Protein AF-A0A533SJE4-F1 (afdb_monomer_lite)

Foldseek 3Di:
DVVVVVVVVVVVVVVVVVVVVVVVVVVVVVPVDAFKKKKKADDPPDIAIAIFRQWDFDDVVVGDIDGDDDPPDPRNVRCVRRVDIDMGTDDPVCVVVNCVRNVNDD

Structure (mmCIF, N/CA/C/O backbone):
data_AF-A0A533SJE4-F1
#
_entry.id   AF-A0A533SJE4-F1
#
loop_
_atom_site.group_PDB
_atom_site.id
_atom_site.type_symbol
_atom_site.label_atom_id
_atom_site.label_alt_id
_atom_site.label_comp_id
_atom_site.label_asym_id
_atom_site.label_entity_id
_atom_site.label_seq_id
_atom_site.pdbx_PDB_ins_code
_atom_site.Cartn_x
_atom_site.Cartn_y
_atom_site.Cartn_z
_atom_site.occupancy
_atom_site.B_iso_or_equiv
_atom_site.auth_seq_id
_atom_site.auth_comp_id
_atom_site.auth_asym_id
_atom_site.auth_atom_id
_atom_site.pdbx_PDB_model_num
ATOM 1 N N . MET A 1 1 ? 21.648 34.337 -21.724 1.00 61.62 1 MET A N 1
ATOM 2 C CA . MET A 1 1 ? 20.866 33.529 -22.685 1.00 61.62 1 MET A CA 1
ATOM 3 C C . MET A 1 1 ? 21.513 32.183 -23.017 1.00 61.62 1 MET A C 1
ATOM 5 O O . MET A 1 1 ? 20.850 31.179 -22.816 1.00 61.62 1 MET A O 1
ATOM 9 N N . GLU A 1 2 ? 22.771 32.091 -23.475 1.00 62.44 2 GLU A N 1
ATOM 10 C CA . GLU A 1 2 ? 23.373 30.779 -23.827 1.00 62.44 2 GLU A CA 1
ATOM 11 C C . GLU A 1 2 ? 23.601 29.828 -22.638 1.00 62.44 2 GLU A C 1
ATOM 13 O O . GLU A 1 2 ? 23.295 28.644 -22.752 1.00 62.44 2 GLU A O 1
ATOM 18 N N . ARG A 1 3 ? 24.060 30.332 -21.481 1.00 62.56 3 ARG A N 1
ATOM 19 C CA . ARG A 1 3 ? 24.241 29.511 -20.263 1.00 62.56 3 ARG A CA 1
ATOM 20 C C . ARG A 1 3 ? 22.935 28.890 -19.757 1.00 62.56 3 ARG A C 1
ATOM 22 O O . ARG A 1 3 ? 22.913 27.731 -19.377 1.00 62.56 3 ARG A O 1
ATOM 29 N N . GLU A 1 4 ? 21.845 29.642 -19.825 1.00 63.75 4 GLU A N 1
ATOM 30 C CA . GLU A 1 4 ? 20.507 29.209 -19.399 1.00 63.75 4 GLU A CA 1
ATOM 31 C C . GLU A 1 4 ? 19.920 28.153 -20.355 1.00 63.75 4 GLU A C 1
ATOM 33 O O . GLU A 1 4 ? 19.308 27.176 -19.936 1.00 63.75 4 GLU A O 1
ATOM 38 N N . ARG A 1 5 ? 20.202 28.280 -21.662 1.00 64.88 5 ARG A N 1
ATOM 39 C CA . ARG A 1 5 ? 19.853 27.272 -22.678 1.00 64.88 5 ARG A CA 1
ATOM 40 C C . ARG A 1 5 ? 20.645 25.972 -22.531 1.00 64.88 5 ARG A C 1
ATOM 42 O O . ARG A 1 5 ? 20.133 24.916 -22.895 1.00 64.88 5 ARG A O 1
ATOM 49 N N . PHE A 1 6 ? 21.891 26.052 -22.066 1.00 67.62 6 PHE A N 1
ATOM 50 C CA . PHE A 1 6 ? 22.728 24.887 -21.782 1.00 67.62 6 PHE A CA 1
ATOM 51 C C . PHE A 1 6 ? 22.215 24.130 -20.551 1.00 67.62 6 PHE A C 1
ATOM 53 O O . PHE A 1 6 ? 22.036 22.918 -20.621 1.00 67.62 6 PHE A O 1
ATOM 60 N N . ASP A 1 7 ? 21.871 24.847 -19.481 1.00 77.94 7 ASP A N 1
ATOM 61 C CA . ASP A 1 7 ? 21.356 24.259 -18.239 1.00 77.94 7 ASP A CA 1
ATOM 62 C C . ASP A 1 7 ? 20.016 23.527 -18.455 1.00 77.94 7 ASP A C 1
ATOM 64 O O . ASP A 1 7 ? 19.851 22.375 -18.058 1.00 77.94 7 ASP A O 1
ATOM 68 N N . LEU A 1 8 ? 19.102 24.123 -19.233 1.00 75.00 8 LEU A N 1
ATOM 69 C CA . LEU A 1 8 ? 17.843 23.477 -19.634 1.00 75.00 8 LEU A CA 1
ATOM 70 C C . LEU A 1 8 ? 18.052 22.209 -20.482 1.00 75.00 8 LEU A C 1
ATOM 72 O O . LEU A 1 8 ? 17.287 21.252 -20.359 1.00 75.00 8 LEU A O 1
ATOM 76 N N . LYS A 1 9 ? 19.075 22.174 -21.349 1.00 77.75 9 LYS A N 1
ATOM 77 C CA . LYS A 1 9 ? 19.406 20.969 -22.132 1.00 77.75 9 LYS A CA 1
ATOM 78 C C . LYS A 1 9 ? 19.945 19.851 -21.243 1.00 77.75 9 LYS A C 1
ATOM 80 O O . LYS A 1 9 ? 19.566 18.702 -21.445 1.00 77.75 9 LYS A O 1
ATOM 85 N N . VAL A 1 10 ? 20.790 20.186 -20.269 1.00 84.56 10 VAL A N 1
ATOM 86 C CA . VAL A 1 10 ? 21.334 19.226 -19.297 1.00 84.56 10 VAL A CA 1
ATOM 87 C C . VAL A 1 10 ? 20.210 18.655 -18.434 1.00 84.56 10 VAL A C 1
ATOM 89 O O . VAL A 1 10 ? 20.072 17.439 -18.345 1.00 84.56 10 VAL A O 1
ATOM 92 N N . GLN A 1 11 ? 19.347 19.513 -17.880 1.00 84.56 11 GLN A N 1
ATOM 93 C CA . GLN A 1 11 ? 18.177 19.081 -17.110 1.00 84.56 11 GLN A CA 1
ATOM 94 C C . GLN A 1 11 ? 17.270 18.156 -17.921 1.00 84.56 11 GLN A C 1
ATOM 96 O O . GLN A 1 11 ? 16.845 17.118 -17.420 1.00 84.56 11 GLN A O 1
ATOM 101 N N . ARG A 1 12 ? 17.013 18.495 -19.190 1.00 85.94 12 ARG A N 1
ATOM 102 C CA . ARG A 1 12 ? 16.222 17.650 -20.086 1.00 85.94 12 ARG A CA 1
ATOM 103 C C . ARG A 1 12 ? 16.880 16.286 -20.328 1.00 85.94 12 ARG A C 1
ATOM 105 O O . ARG A 1 12 ? 16.182 15.284 -20.229 1.00 85.94 12 ARG A O 1
ATOM 112 N N . SER A 1 13 ? 18.188 16.247 -20.593 1.00 89.00 13 SER A N 1
ATOM 113 C CA . SER A 1 13 ? 18.942 14.997 -20.797 1.00 89.00 13 SER A CA 1
ATOM 114 C C . SER A 1 13 ? 18.866 14.089 -19.570 1.00 89.00 13 SER A C 1
ATOM 116 O O . SER A 1 13 ? 18.545 12.912 -19.692 1.00 89.00 13 SER A O 1
ATOM 118 N N . ILE A 1 14 ? 19.066 14.651 -18.372 1.00 90.44 14 ILE A N 1
ATOM 119 C CA . ILE A 1 14 ? 18.954 13.911 -17.105 1.00 90.44 14 ILE A CA 1
ATOM 120 C C . ILE A 1 14 ? 17.539 13.352 -16.929 1.00 90.44 14 ILE A C 1
ATOM 122 O O . ILE A 1 14 ? 17.366 12.219 -16.485 1.00 90.44 14 ILE A O 1
ATOM 126 N N . MET A 1 15 ? 16.512 14.129 -17.277 1.00 88.00 15 MET A N 1
ATOM 127 C CA . MET A 1 15 ? 15.119 13.697 -17.160 1.00 88.00 15 MET A CA 1
ATOM 128 C C . MET A 1 15 ? 14.787 12.558 -18.132 1.00 88.00 15 MET A C 1
ATOM 130 O O . MET A 1 15 ? 14.091 11.620 -17.747 1.00 88.00 15 MET A O 1
ATOM 134 N N . GLU A 1 16 ? 15.311 12.613 -19.359 1.00 90.56 16 GLU A N 1
ATOM 135 C CA . GLU A 1 16 ? 15.177 11.548 -20.361 1.00 90.56 16 GLU A CA 1
ATOM 136 C C . GLU A 1 16 ? 15.890 10.261 -19.899 1.00 90.56 16 GLU A C 1
ATOM 138 O O . GLU A 1 16 ? 15.288 9.186 -19.912 1.00 90.56 16 GLU A O 1
ATOM 143 N N . GLU A 1 17 ? 17.119 10.355 -19.382 1.00 91.38 17 GLU A N 1
ATOM 144 C CA . GLU A 1 17 ? 17.843 9.211 -18.804 1.00 91.38 17 GLU A CA 1
ATOM 145 C C . GLU A 1 17 ? 17.113 8.608 -17.591 1.00 91.38 17 GLU A C 1
ATOM 147 O O . GLU A 1 17 ? 16.975 7.386 -17.481 1.00 91.38 17 GLU A O 1
ATOM 152 N N . MET A 1 18 ? 16.571 9.451 -16.705 1.00 91.75 18 MET A N 1
ATOM 153 C CA . MET A 1 18 ? 15.791 9.022 -15.539 1.00 91.75 18 MET A CA 1
ATOM 154 C C . MET A 1 18 ? 14.512 8.280 -15.946 1.00 91.75 18 MET A C 1
ATOM 156 O O . MET A 1 18 ? 14.120 7.306 -15.295 1.00 91.75 18 MET A O 1
ATOM 160 N N . GLN A 1 19 ? 13.854 8.719 -17.023 1.00 92.56 19 GLN A N 1
ATOM 161 C CA . GLN A 1 19 ? 12.683 8.039 -17.580 1.00 92.56 19 GLN A CA 1
ATOM 162 C C . GLN A 1 19 ? 13.047 6.658 -18.128 1.00 92.56 19 GLN A C 1
ATOM 164 O O . GLN A 1 19 ? 12.358 5.685 -17.813 1.00 92.56 19 GLN A O 1
ATOM 169 N N . VAL A 1 20 ? 14.147 6.555 -18.881 1.00 93.94 20 VAL A N 1
ATOM 170 C CA . VAL A 1 20 ? 14.651 5.271 -19.394 1.00 93.94 20 VAL A CA 1
ATOM 171 C C . VAL A 1 20 ? 14.964 4.314 -18.242 1.00 93.94 20 VAL A C 1
ATOM 173 O O . VAL A 1 20 ? 14.516 3.166 -18.256 1.00 93.94 20 VAL A O 1
ATOM 176 N N . LEU A 1 21 ? 15.658 4.788 -17.203 1.00 96.00 21 LEU A N 1
ATOM 177 C CA . LEU A 1 21 ? 15.978 3.978 -16.028 1.00 96.00 21 LEU A CA 1
ATOM 178 C C . LEU A 1 21 ? 14.721 3.536 -15.262 1.00 96.00 21 LEU A C 1
ATOM 180 O O . LEU A 1 21 ? 14.638 2.390 -14.822 1.00 96.00 21 LEU A O 1
ATOM 184 N N . SER A 1 22 ? 13.728 4.418 -15.124 1.00 95.12 22 SER A N 1
ATOM 185 C CA . SER A 1 22 ? 12.465 4.111 -14.440 1.00 95.12 22 SER A CA 1
ATOM 186 C C . SER A 1 22 ? 11.692 2.992 -15.138 1.00 95.12 22 SER A C 1
ATOM 188 O O . SER A 1 22 ? 11.149 2.105 -14.475 1.00 95.12 22 SER A O 1
ATOM 190 N N . GLU A 1 23 ? 11.650 3.009 -16.472 1.00 95.88 23 GLU A N 1
ATOM 191 C CA . GLU A 1 23 ? 11.003 1.947 -17.244 1.00 95.88 23 GLU A CA 1
ATOM 192 C C . GLU A 1 23 ? 11.800 0.639 -17.173 1.00 95.88 23 GLU A C 1
ATOM 194 O O . GLU A 1 23 ? 11.211 -0.416 -16.942 1.00 95.88 23 GLU A O 1
ATOM 199 N N . ALA A 1 24 ? 13.133 0.697 -17.266 1.00 96.88 24 ALA A N 1
ATOM 200 C CA . ALA A 1 24 ? 13.986 -0.480 -17.104 1.00 96.88 24 ALA A CA 1
ATOM 201 C C . ALA A 1 24 ? 13.799 -1.140 -15.725 1.00 96.88 24 ALA A C 1
ATOM 203 O O . ALA A 1 24 ? 13.627 -2.357 -15.635 1.00 96.88 24 ALA A O 1
ATOM 204 N N . LEU A 1 25 ? 13.742 -0.343 -14.651 1.00 95.94 25 LEU A N 1
ATOM 205 C CA . LEU A 1 25 ? 13.452 -0.844 -13.308 1.00 95.94 25 LEU A CA 1
ATOM 206 C C . LEU A 1 25 ? 12.050 -1.456 -13.234 1.00 95.94 25 LEU A C 1
ATOM 208 O O . LEU A 1 25 ? 11.884 -2.545 -12.689 1.00 95.94 25 LEU A O 1
ATOM 212 N N . ARG A 1 26 ? 11.034 -0.798 -13.807 1.00 94.38 26 ARG A N 1
ATOM 213 C CA . ARG A 1 26 ? 9.669 -1.342 -13.854 1.00 94.38 26 ARG A CA 1
ATOM 214 C C . ARG A 1 26 ? 9.641 -2.699 -14.555 1.00 94.38 26 ARG A C 1
ATOM 216 O O . ARG A 1 26 ? 8.960 -3.598 -14.069 1.00 94.38 26 ARG A O 1
ATOM 223 N N . GLN A 1 27 ? 10.356 -2.857 -15.665 1.00 95.81 27 GLN A N 1
ATOM 224 C CA . GLN A 1 27 ? 10.454 -4.129 -16.381 1.00 95.81 27 GLN A CA 1
ATOM 225 C C . GLN A 1 27 ? 11.154 -5.197 -15.543 1.00 95.81 27 GLN A C 1
ATOM 227 O O . GLN A 1 27 ? 10.603 -6.283 -15.383 1.00 95.81 27 GLN A O 1
ATOM 232 N N . ALA A 1 28 ? 12.294 -4.874 -14.930 1.00 96.50 28 ALA A N 1
ATOM 233 C CA . ALA A 1 28 ? 12.988 -5.791 -14.029 1.00 96.50 28 ALA A CA 1
ATOM 234 C C . ALA A 1 28 ? 12.069 -6.267 -12.887 1.00 96.50 28 ALA A C 1
ATOM 236 O O . ALA A 1 28 ? 11.962 -7.465 -12.629 1.00 96.50 28 ALA A O 1
ATOM 237 N N . MET A 1 29 ? 11.318 -5.351 -12.266 1.00 95.19 29 MET A N 1
ATOM 238 C CA . MET A 1 29 ? 10.398 -5.682 -11.175 1.00 95.19 29 MET A CA 1
ATOM 239 C C . MET A 1 29 ? 9.188 -6.520 -11.611 1.00 95.19 29 MET A C 1
AT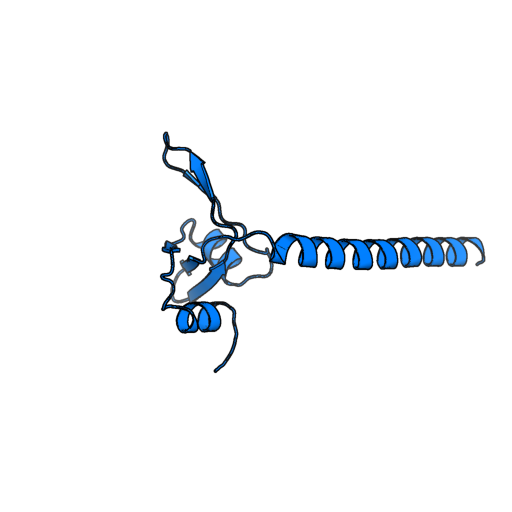OM 241 O O . MET A 1 29 ? 8.641 -7.236 -10.779 1.00 95.19 29 MET A O 1
ATOM 245 N N . ARG A 1 30 ? 8.779 -6.508 -12.890 1.00 93.19 30 ARG A N 1
ATOM 246 C CA . ARG A 1 30 ? 7.728 -7.421 -13.394 1.00 93.19 30 ARG A CA 1
ATOM 247 C C . ARG A 1 30 ? 8.152 -8.890 -13.351 1.00 93.19 30 ARG A C 1
ATOM 249 O O . ARG A 1 30 ? 7.285 -9.756 -13.321 1.00 93.19 30 ARG A O 1
ATOM 256 N N . HIS A 1 31 ? 9.455 -9.169 -13.352 1.00 94.62 31 HIS A N 1
ATOM 257 C CA . HIS A 1 31 ? 9.986 -10.526 -13.218 1.00 94.62 31 HIS A CA 1
ATOM 258 C C . HIS A 1 31 ? 10.111 -10.979 -11.756 1.00 94.62 31 HIS A C 1
ATOM 260 O O . HIS A 1 31 ? 10.253 -12.173 -11.494 1.00 94.62 31 HIS A O 1
ATOM 266 N N . TRP A 1 32 ? 10.036 -10.054 -10.794 1.00 94.44 32 TRP A N 1
ATOM 267 C CA . TRP A 1 32 ? 10.082 -10.373 -9.372 1.00 94.44 32 TRP A CA 1
ATOM 268 C C . TRP A 1 32 ? 8.698 -10.801 -8.874 1.00 94.44 32 TRP A C 1
ATOM 270 O O . TRP A 1 32 ? 7.793 -9.984 -8.706 1.00 94.44 32 TRP A O 1
ATOM 280 N N . THR A 1 33 ? 8.527 -12.104 -8.654 1.00 93.12 33 THR A N 1
ATOM 281 C CA . THR A 1 33 ? 7.239 -12.667 -8.232 1.00 93.12 33 THR A CA 1
ATOM 282 C C . THR A 1 33 ? 7.007 -12.425 -6.743 1.00 93.12 33 THR A C 1
ATOM 284 O O . THR A 1 33 ? 7.856 -12.751 -5.915 1.00 93.12 33 THR A O 1
ATOM 287 N N . THR A 1 34 ? 5.836 -11.896 -6.393 1.00 95.06 34 THR A N 1
ATOM 288 C CA . THR A 1 34 ? 5.394 -11.715 -5.005 1.00 95.06 34 THR A CA 1
ATOM 289 C C . THR A 1 34 ? 3.963 -12.213 -4.825 1.00 95.06 34 THR A C 1
ATOM 291 O O . THR A 1 34 ? 3.246 -12.465 -5.795 1.00 95.06 34 THR A O 1
ATOM 294 N N . GLY A 1 35 ? 3.539 -12.366 -3.569 1.00 95.56 35 GLY A N 1
ATOM 295 C CA . GLY A 1 35 ? 2.120 -12.503 -3.254 1.00 95.56 35 GLY A CA 1
ATOM 296 C C . GLY A 1 35 ? 1.366 -11.190 -3.485 1.00 95.56 35 GLY A C 1
ATOM 297 O O . GLY A 1 35 ? 1.955 -10.107 -3.509 1.00 95.56 35 GLY A O 1
ATOM 298 N N . VAL A 1 36 ? 0.044 -11.285 -3.606 1.00 97.38 36 VAL A N 1
ATOM 299 C CA . VAL A 1 36 ? -0.848 -10.125 -3.707 1.00 97.38 36 VAL A CA 1
ATOM 300 C C . VAL A 1 36 ? -1.634 -9.991 -2.411 1.00 97.38 36 VAL A C 1
ATOM 302 O O . VAL A 1 36 ? -2.123 -10.977 -1.862 1.00 97.38 36 VAL A O 1
ATOM 305 N N . SER A 1 37 ? -1.768 -8.768 -1.915 1.00 98.44 37 SER A N 1
ATOM 306 C CA . SER A 1 37 ? -2.592 -8.467 -0.752 1.00 98.44 37 SER A CA 1
ATOM 307 C C . SER A 1 37 ? -3.402 -7.191 -0.953 1.00 98.44 37 SER A C 1
ATOM 309 O O . SER A 1 37 ? -3.129 -6.383 -1.838 1.00 98.44 37 SER A O 1
ATOM 311 N N . VAL A 1 38 ? -4.433 -7.011 -0.134 1.00 98.50 38 VAL A N 1
ATOM 312 C CA . VAL A 1 38 ? -5.188 -5.760 -0.035 1.00 98.50 38 VAL A CA 1
ATOM 313 C C . VAL A 1 38 ? -4.893 -5.131 1.316 1.00 98.50 38 VAL A C 1
ATOM 315 O O . VAL A 1 38 ? -5.060 -5.772 2.355 1.00 98.50 38 VAL A O 1
ATOM 318 N N . VAL A 1 39 ? -4.479 -3.865 1.295 1.00 98.56 39 VAL A N 1
ATOM 319 C CA . VAL A 1 39 ? -4.387 -3.022 2.490 1.00 98.56 39 VAL A CA 1
ATOM 320 C C . VAL A 1 39 ? -5.677 -2.232 2.615 1.00 98.56 39 VAL A C 1
ATOM 322 O O . VAL A 1 39 ? -6.075 -1.566 1.662 1.00 98.56 39 VAL A O 1
ATOM 325 N N . THR A 1 40 ? -6.317 -2.274 3.779 1.00 98.56 40 THR A N 1
ATOM 326 C CA . THR A 1 40 ? -7.537 -1.513 4.074 1.0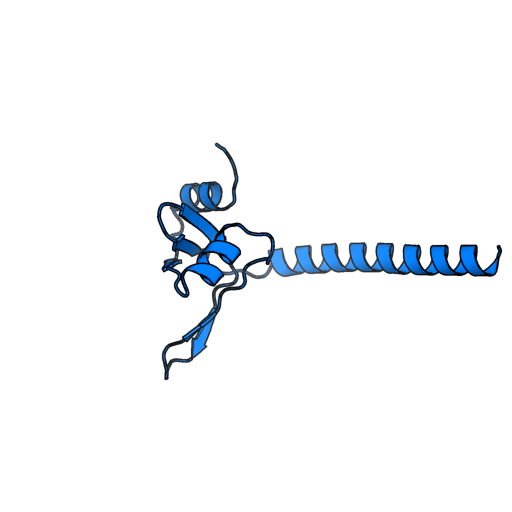0 98.56 40 THR A CA 1
ATOM 327 C C . THR A 1 40 ? -7.339 -0.602 5.274 1.00 98.56 40 THR A C 1
ATOM 329 O O . THR A 1 40 ? -6.546 -0.882 6.172 1.00 98.56 40 THR A O 1
ATOM 332 N N . SER A 1 41 ? -8.066 0.511 5.304 1.00 98.50 41 SER A N 1
ATOM 333 C CA . SER A 1 41 ? -8.130 1.375 6.481 1.00 98.50 41 SER A CA 1
ATOM 334 C C . SER A 1 41 ? -9.443 2.151 6.515 1.00 98.50 41 SER A C 1
ATOM 336 O O . SER A 1 41 ? -10.115 2.326 5.491 1.00 98.50 41 SER A O 1
ATOM 338 N N . ARG A 1 42 ? -9.822 2.600 7.712 1.00 98.31 42 ARG A N 1
ATOM 339 C CA . ARG A 1 42 ? -11.053 3.344 7.979 1.00 98.31 42 ARG A CA 1
ATOM 340 C C . ARG A 1 42 ? -10.796 4.437 9.009 1.00 98.31 42 ARG A C 1
ATOM 342 O O . ARG A 1 42 ? -10.168 4.183 10.032 1.00 98.31 42 ARG A O 1
ATOM 349 N N . TYR A 1 43 ? -11.348 5.619 8.765 1.00 98.31 43 TYR A N 1
ATOM 350 C CA . TYR A 1 43 ? -11.354 6.738 9.701 1.00 98.31 43 TYR A CA 1
ATOM 351 C C . TYR A 1 43 ? -12.700 7.469 9.622 1.00 98.31 43 TYR A C 1
ATOM 353 O O . TYR A 1 43 ? -13.054 8.001 8.568 1.00 98.31 43 TYR A O 1
ATOM 361 N N . GLY A 1 44 ? -13.465 7.468 10.720 1.00 96.94 44 GLY A N 1
ATOM 362 C CA . GLY A 1 44 ? -14.876 7.874 10.699 1.00 96.94 44 GLY A CA 1
ATOM 363 C C . GLY A 1 44 ? -15.682 7.020 9.713 1.00 96.94 44 GLY A C 1
ATOM 364 O O . GLY A 1 44 ? -15.505 5.802 9.658 1.00 96.94 44 GLY A O 1
ATOM 365 N N . ASP A 1 45 ? -16.499 7.671 8.885 1.00 97.50 45 ASP A N 1
ATOM 366 C CA . ASP A 1 45 ? -17.296 7.013 7.836 1.00 97.50 45 ASP A CA 1
ATOM 367 C C . ASP A 1 45 ? -16.503 6.731 6.549 1.00 97.50 45 ASP A C 1
ATOM 369 O O . ASP A 1 45 ? -16.987 6.070 5.627 1.00 97.50 45 ASP A O 1
ATOM 373 N N . ALA A 1 46 ? -15.264 7.224 6.453 1.00 97.88 46 ALA A N 1
ATOM 374 C CA . ALA A 1 46 ? -14.426 7.011 5.286 1.00 97.88 46 ALA A CA 1
ATOM 375 C C . ALA A 1 46 ? -13.667 5.685 5.398 1.00 97.88 46 ALA A C 1
ATOM 377 O O . ALA A 1 46 ? -12.894 5.473 6.329 1.00 97.88 46 ALA A O 1
ATOM 378 N N . GLN A 1 47 ? -13.825 4.826 4.392 1.00 97.56 47 GLN A N 1
ATOM 379 C CA . GLN A 1 47 ? -13.058 3.592 4.234 1.00 97.56 47 GLN A CA 1
ATOM 380 C C . GLN A 1 47 ? -12.519 3.467 2.812 1.00 97.56 47 GLN A C 1
ATOM 382 O O . GLN A 1 47 ? -13.135 3.938 1.850 1.00 97.56 47 GLN A O 1
ATOM 387 N N . HIS A 1 48 ? -11.358 2.838 2.680 1.00 97.81 48 HIS A N 1
ATOM 388 C CA . HIS A 1 48 ? -10.777 2.510 1.389 1.00 97.81 48 HIS A CA 1
ATOM 389 C C . HIS A 1 48 ? -9.840 1.311 1.522 1.00 97.81 48 HIS A C 1
ATOM 391 O O . HIS A 1 48 ? -9.355 1.001 2.613 1.00 97.81 48 HIS A O 1
ATOM 397 N N . GLY A 1 49 ? -9.580 0.656 0.398 1.00 97.38 49 GLY A N 1
ATOM 398 C CA . GLY A 1 49 ? -8.549 -0.357 0.299 1.00 97.38 49 GLY A CA 1
ATOM 399 C C . GLY A 1 49 ? -7.770 -0.200 -0.993 1.00 97.38 49 GLY A C 1
ATOM 400 O O . GLY A 1 49 ? -8.236 0.451 -1.926 1.00 97.38 49 GLY A O 1
ATOM 401 N N . MET A 1 50 ? -6.584 -0.789 -1.030 1.00 97.88 50 MET A N 1
ATOM 402 C CA . MET A 1 50 ? -5.708 -0.774 -2.190 1.00 97.88 50 MET A CA 1
ATOM 403 C C . MET A 1 50 ? -5.006 -2.117 -2.323 1.00 97.88 50 MET A C 1
ATOM 405 O O . MET A 1 50 ? -4.490 -2.651 -1.339 1.00 97.88 50 MET A O 1
ATOM 409 N N . THR A 1 51 ? -4.960 -2.631 -3.546 1.00 98.12 51 THR A N 1
ATOM 410 C CA . THR A 1 51 ? -4.127 -3.783 -3.891 1.00 98.12 51 THR A CA 1
ATOM 411 C C . THR A 1 51 ? -2.657 -3.398 -3.794 1.00 98.12 51 THR A C 1
ATOM 413 O O . THR A 1 51 ? -2.231 -2.397 -4.371 1.00 98.12 51 THR A O 1
ATOM 416 N N . VAL A 1 52 ? -1.872 -4.210 -3.090 1.00 97.56 52 VAL A N 1
ATOM 417 C CA . VAL A 1 52 ? -0.422 -4.070 -2.962 1.00 97.56 52 VAL A CA 1
ATOM 418 C C . VAL A 1 52 ? 0.268 -5.411 -3.185 1.00 97.56 52 VAL A C 1
ATOM 420 O O . VAL A 1 52 ? -0.280 -6.479 -2.921 1.00 97.56 52 VAL A O 1
ATOM 423 N N . ASN A 1 53 ? 1.510 -5.348 -3.643 1.00 96.44 53 ASN A N 1
ATOM 424 C CA . ASN A 1 53 ? 2.393 -6.503 -3.786 1.00 96.44 53 ASN A CA 1
ATOM 425 C C . ASN A 1 53 ? 3.741 -6.285 -3.063 1.00 96.44 53 ASN A C 1
ATOM 427 O O . ASN A 1 53 ? 4.688 -7.036 -3.280 1.00 96.44 53 ASN A O 1
ATOM 431 N N . SER A 1 54 ? 3.812 -5.244 -2.220 1.00 96.56 54 SER A N 1
ATOM 432 C CA . SER A 1 54 ? 4.983 -4.795 -1.450 1.00 96.56 54 SER A CA 1
ATOM 433 C C . SER A 1 54 ? 5.031 -5.348 -0.020 1.00 96.56 54 SER A C 1
ATOM 435 O O . SER A 1 54 ? 5.882 -4.939 0.766 1.00 96.56 54 SER A O 1
ATOM 437 N N . LEU A 1 55 ? 4.103 -6.243 0.337 1.00 97.50 55 LEU A N 1
ATOM 438 C CA . LEU A 1 55 ? 4.042 -6.850 1.663 1.00 97.50 55 LEU A CA 1
ATOM 439 C C . LEU A 1 55 ? 5.283 -7.714 1.917 1.00 97.50 55 LEU A C 1
ATOM 441 O O . LEU A 1 55 ? 5.571 -8.621 1.138 1.00 97.50 55 LEU A O 1
ATOM 445 N N . ALA A 1 56 ? 5.957 -7.485 3.042 1.00 96.56 56 ALA A N 1
ATOM 446 C CA . ALA A 1 56 ? 7.059 -8.325 3.502 1.00 96.56 56 ALA A CA 1
ATOM 447 C C . ALA A 1 56 ? 7.031 -8.511 5.025 1.00 96.56 56 ALA A C 1
ATOM 449 O O . ALA A 1 56 ? 6.640 -7.607 5.766 1.00 96.56 56 ALA A O 1
ATOM 450 N N . SER A 1 57 ? 7.467 -9.685 5.491 1.00 96.88 57 SER A N 1
ATOM 451 C CA . SER A 1 57 ? 7.749 -9.921 6.912 1.00 96.88 57 SER A CA 1
ATOM 452 C C . SER A 1 57 ? 8.989 -9.128 7.327 1.00 96.88 57 SER A C 1
ATOM 454 O O . SER A 1 57 ? 9.960 -9.085 6.572 1.00 96.88 57 SER A O 1
ATOM 456 N N . LEU A 1 58 ? 8.951 -8.495 8.501 1.00 97.56 58 LEU A N 1
ATOM 457 C CA . LEU A 1 58 ? 10.037 -7.651 9.008 1.00 97.56 58 LEU A CA 1
ATOM 458 C C . LEU A 1 58 ? 10.695 -8.237 10.262 1.00 97.56 58 LEU A C 1
ATOM 460 O O . LEU A 1 58 ? 11.917 -8.251 10.355 1.00 97.56 58 LEU A O 1
ATOM 464 N N . SER A 1 59 ? 9.904 -8.712 11.224 1.00 98.12 59 SER A N 1
ATOM 465 C CA . SER A 1 59 ? 10.409 -9.363 12.436 1.00 98.12 59 SER A CA 1
ATOM 466 C C . SER A 1 59 ? 9.401 -10.381 12.957 1.00 98.12 59 SER A C 1
ATOM 468 O O . SER A 1 59 ? 8.199 -10.249 12.730 1.00 98.12 59 SER A O 1
ATOM 470 N N . LEU A 1 60 ? 9.898 -11.397 13.658 1.00 97.75 60 LEU A N 1
ATOM 471 C CA . LEU A 1 60 ? 9.075 -12.356 14.395 1.00 97.75 60 LEU A CA 1
ATOM 472 C C . LEU A 1 60 ? 8.946 -11.984 15.877 1.00 97.75 60 LEU A C 1
ATOM 474 O O . LEU A 1 60 ? 7.945 -12.336 16.494 1.00 97.75 60 LEU A O 1
ATOM 478 N N . ASP A 1 61 ? 9.922 -11.254 16.425 1.00 96.25 61 ASP A N 1
ATOM 479 C 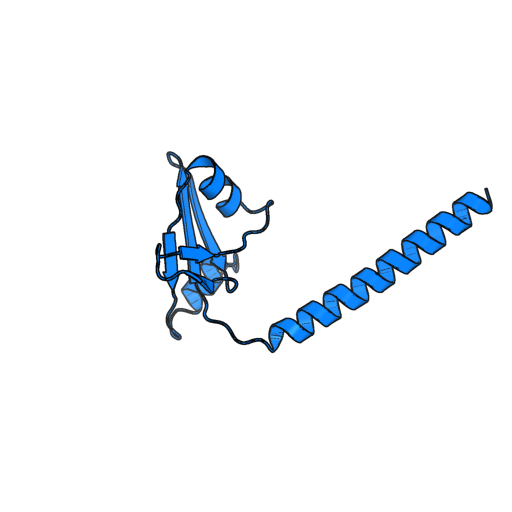CA . ASP A 1 61 ? 9.927 -10.790 17.812 1.00 96.25 61 ASP A CA 1
ATOM 480 C C . ASP A 1 61 ? 10.459 -9.341 17.898 1.00 96.25 61 ASP A C 1
ATOM 482 O O . ASP A 1 61 ? 11.651 -9.107 17.677 1.00 96.25 61 ASP A O 1
ATOM 486 N N . PRO A 1 62 ? 9.589 -8.338 18.125 1.00 95.81 62 PRO A N 1
ATOM 487 C CA . PRO A 1 62 ? 8.129 -8.439 18.086 1.00 95.81 62 PRO A CA 1
ATOM 488 C C . PRO A 1 62 ? 7.626 -8.760 16.662 1.00 95.81 62 PRO A C 1
ATOM 490 O O . PRO A 1 62 ? 8.312 -8.444 15.687 1.00 95.81 62 PRO A O 1
ATOM 493 N N . PRO A 1 63 ? 6.427 -9.349 16.503 1.00 97.12 63 PRO A N 1
ATOM 494 C CA . PRO A 1 63 ? 5.875 -9.665 15.189 1.00 97.12 63 PRO A CA 1
ATOM 495 C C . PRO A 1 63 ? 5.594 -8.384 14.396 1.00 97.12 63 PRO A C 1
ATOM 497 O O . PRO A 1 63 ? 4.756 -7.565 14.778 1.00 97.12 63 PRO A O 1
ATOM 500 N N . MET A 1 64 ? 6.294 -8.211 13.275 1.00 98.06 64 MET A N 1
ATOM 501 C CA . MET A 1 64 ? 6.213 -7.027 12.425 1.00 98.06 64 MET A CA 1
ATOM 502 C C . MET A 1 64 ? 6.201 -7.399 10.944 1.00 98.06 64 MET A C 1
ATOM 504 O O . MET A 1 64 ? 6.900 -8.309 10.497 1.00 98.06 64 MET A O 1
ATOM 508 N N . LEU A 1 65 ? 5.460 -6.616 10.166 1.00 97.62 65 LEU A N 1
ATOM 509 C CA . LEU A 1 65 ? 5.449 -6.639 8.706 1.00 97.62 65 LEU A CA 1
ATOM 510 C C . LEU A 1 65 ? 5.565 -5.215 8.167 1.00 97.62 65 LEU A C 1
ATOM 512 O O . LEU A 1 65 ? 5.342 -4.245 8.893 1.00 97.62 65 LEU A O 1
ATOM 516 N N . THR A 1 66 ? 5.878 -5.093 6.884 1.00 97.69 66 THR A N 1
ATOM 517 C CA . THR A 1 66 ? 5.902 -3.816 6.171 1.00 97.69 66 THR A CA 1
ATOM 518 C C . THR A 1 66 ? 5.037 -3.869 4.920 1.00 97.69 66 THR A C 1
ATOM 520 O O . THR A 1 66 ? 4.920 -4.908 4.271 1.00 97.69 66 THR A O 1
ATOM 523 N N . VAL A 1 67 ? 4.437 -2.728 4.588 1.00 97.62 67 VAL A N 1
ATOM 524 C CA . VAL A 1 67 ? 3.770 -2.450 3.315 1.00 97.62 67 VAL A CA 1
ATOM 525 C C . VAL A 1 67 ? 4.156 -1.042 2.883 1.00 97.62 67 VAL A C 1
ATOM 527 O O . VAL A 1 67 ? 4.250 -0.131 3.705 1.00 97.62 67 VAL A O 1
ATOM 530 N N . THR A 1 68 ? 4.368 -0.839 1.588 1.00 97.00 68 THR A N 1
ATOM 531 C CA . THR A 1 68 ? 4.685 0.487 1.041 1.00 97.00 68 THR A CA 1
ATOM 532 C C . THR A 1 68 ? 3.490 1.030 0.275 1.00 97.00 68 THR A C 1
ATOM 534 O O . THR A 1 68 ? 3.009 0.386 -0.659 1.00 97.00 68 THR A O 1
ATOM 537 N N . LEU A 1 69 ? 3.025 2.221 0.662 1.00 96.69 69 LEU A N 1
ATOM 538 C CA . LEU A 1 69 ? 1.914 2.932 0.030 1.00 96.69 69 LEU A CA 1
ATOM 539 C C . LEU A 1 69 ? 2.439 4.239 -0.568 1.00 96.69 69 LEU A C 1
ATOM 541 O O . LEU A 1 69 ? 3.223 4.940 0.069 1.00 96.69 69 LEU A O 1
ATOM 545 N N . ALA A 1 70 ? 1.993 4.596 -1.771 1.00 94.81 70 ALA A N 1
ATOM 546 C CA . ALA A 1 70 ? 2.325 5.900 -2.331 1.00 94.81 70 ALA A CA 1
ATOM 547 C C . ALA A 1 70 ? 1.593 7.015 -1.561 1.00 94.81 70 ALA A C 1
ATOM 549 O O . ALA A 1 70 ? 0.392 6.909 -1.298 1.00 94.81 70 ALA A O 1
ATOM 550 N N . ASN A 1 71 ? 2.304 8.105 -1.252 1.00 94.31 71 ASN A N 1
ATOM 551 C CA . ASN A 1 71 ? 1.795 9.217 -0.433 1.00 94.31 71 ASN A CA 1
ATOM 552 C C . ASN A 1 71 ? 0.516 9.858 -0.994 1.00 94.31 71 ASN A C 1
ATOM 554 O O . ASN A 1 71 ? -0.309 10.357 -0.242 1.00 94.31 71 ASN A O 1
ATOM 558 N N . ALA A 1 72 ? 0.335 9.835 -2.317 1.00 94.31 72 ALA A N 1
ATOM 559 C CA . ALA A 1 72 ? -0.840 10.403 -2.978 1.00 94.31 72 ALA A CA 1
ATOM 560 C C . ALA A 1 72 ? -2.093 9.503 -2.904 1.00 94.31 72 ALA A C 1
ATOM 562 O O . ALA A 1 72 ? -3.135 9.851 -3.456 1.00 94.31 72 ALA A O 1
ATOM 563 N N . THR A 1 73 ? -2.012 8.325 -2.274 1.00 95.50 73 THR A N 1
ATOM 564 C CA . THR A 1 73 ? -3.132 7.375 -2.235 1.00 95.50 73 THR A CA 1
ATOM 565 C C . THR A 1 73 ? -4.099 7.687 -1.097 1.00 95.50 73 THR A C 1
ATOM 567 O O . THR A 1 73 ? -3.707 7.998 0.027 1.00 95.50 73 THR A O 1
ATOM 570 N N . ARG A 1 74 ? -5.400 7.516 -1.359 1.00 96.19 74 ARG A N 1
ATOM 571 C CA . ARG A 1 74 ? -6.443 7.656 -0.331 1.00 96.19 74 ARG A CA 1
ATOM 572 C C . ARG A 1 74 ? -6.249 6.669 0.826 1.00 96.19 74 ARG A C 1
ATOM 574 O O . ARG A 1 74 ? -6.533 7.018 1.968 1.00 96.19 74 ARG A O 1
ATOM 581 N N . THR A 1 75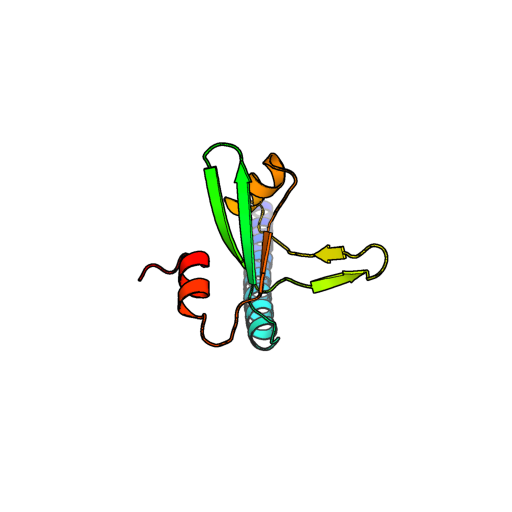 ? -5.761 5.458 0.543 1.00 97.56 75 THR A N 1
ATOM 582 C CA . THR A 1 75 ? -5.465 4.458 1.580 1.00 97.56 75 THR A CA 1
ATOM 583 C C . THR A 1 75 ? -4.361 4.954 2.504 1.00 97.56 75 THR A C 1
ATOM 585 O O . THR A 1 75 ? -4.548 4.889 3.712 1.00 97.56 75 THR A O 1
ATOM 588 N N . PHE A 1 76 ? -3.265 5.514 1.974 1.00 97.88 76 PHE A N 1
ATOM 589 C CA . PHE A 1 76 ? -2.196 6.089 2.799 1.00 97.88 76 PHE A CA 1
ATOM 590 C C . PHE A 1 76 ? -2.724 7.163 3.758 1.00 97.88 76 PHE A C 1
ATOM 592 O O . PHE A 1 76 ? -2.463 7.094 4.958 1.00 97.88 76 PHE A O 1
ATOM 599 N N . GLU A 1 77 ? -3.533 8.101 3.260 1.00 97.94 77 GLU A N 1
ATOM 600 C CA . GLU A 1 77 ? -4.129 9.145 4.102 1.00 97.94 77 GLU A CA 1
ATOM 601 C C . GLU A 1 77 ? -5.035 8.573 5.205 1.00 97.94 77 GLU A C 1
ATOM 603 O O . GLU A 1 77 ? -5.001 9.047 6.341 1.00 97.94 77 GLU A O 1
ATOM 608 N N . LEU A 1 78 ? -5.814 7.525 4.914 1.00 98.31 78 LEU A N 1
ATOM 609 C CA . LEU A 1 78 ? -6.641 6.857 5.925 1.00 98.31 78 LEU A CA 1
ATOM 610 C C . LEU A 1 78 ? -5.806 6.097 6.961 1.00 98.31 78 LEU A C 1
ATOM 612 O O . LEU A 1 78 ? -6.107 6.192 8.150 1.00 98.31 78 LEU A O 1
ATOM 616 N N . VAL A 1 79 ? -4.742 5.403 6.545 1.00 98.19 79 VAL A N 1
ATOM 617 C CA . VAL A 1 79 ? -3.804 4.732 7.463 1.00 98.19 79 VAL A CA 1
ATO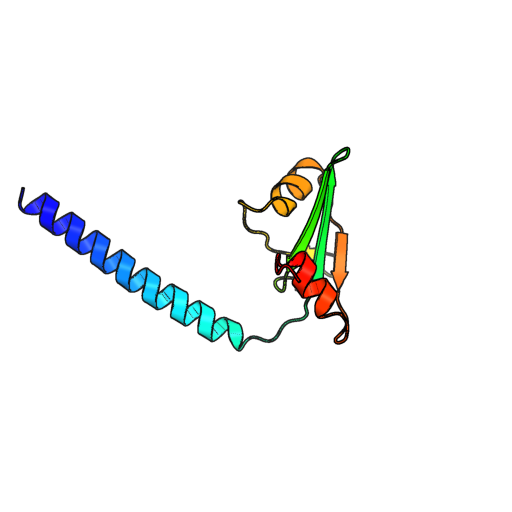M 618 C C . VAL A 1 79 ? -3.149 5.753 8.387 1.00 98.19 79 VAL A C 1
ATOM 620 O O . VAL A 1 79 ? -3.138 5.571 9.602 1.00 98.19 79 VAL A O 1
ATOM 623 N N . LYS A 1 80 ? -2.674 6.872 7.831 1.00 97.88 80 LYS A N 1
ATOM 624 C CA . LYS A 1 80 ? -2.040 7.948 8.596 1.00 97.88 80 LYS A CA 1
ATOM 625 C C . LYS A 1 80 ? -2.984 8.568 9.630 1.00 97.88 80 LYS A C 1
ATOM 627 O O . LYS A 1 80 ? -2.551 8.870 10.736 1.00 97.88 80 LYS A O 1
ATOM 632 N N . ARG A 1 81 ? -4.263 8.762 9.285 1.00 98.00 81 ARG A N 1
ATOM 633 C CA . ARG A 1 81 ? -5.274 9.348 10.188 1.00 98.00 81 ARG A CA 1
ATOM 634 C C . ARG A 1 81 ? -5.774 8.377 11.253 1.00 98.00 81 ARG A C 1
ATOM 636 O O . ARG A 1 81 ? -6.024 8.794 12.377 1.00 98.00 81 ARG A O 1
ATOM 643 N N . SER A 1 82 ? -5.966 7.111 10.894 1.00 98.06 82 SER A N 1
ATOM 644 C CA . SER A 1 82 ? -6.497 6.090 11.805 1.00 98.06 82 SER A CA 1
ATOM 645 C C . SER A 1 82 ? -5.434 5.471 12.711 1.00 98.06 82 SER A C 1
ATOM 647 O O . SER A 1 82 ? -5.780 4.944 13.764 1.00 98.06 82 SER A O 1
ATOM 649 N N . GLY A 1 83 ? -4.159 5.502 12.307 1.00 97.88 83 GLY A N 1
ATOM 650 C CA . GLY A 1 83 ? -3.062 4.822 12.998 1.00 97.88 83 GLY A CA 1
ATOM 651 C C . GLY A 1 83 ? -3.085 3.297 12.849 1.00 97.88 83 GLY A C 1
ATOM 652 O O . GLY A 1 83 ? -2.249 2.621 13.440 1.00 97.88 83 GLY A O 1
ATOM 653 N N . VAL A 1 84 ? -4.026 2.745 12.072 1.00 97.50 84 VAL A N 1
ATOM 654 C CA . VAL A 1 84 ? -4.220 1.300 11.912 1.00 97.50 84 VAL A CA 1
ATOM 655 C C . VAL A 1 84 ? -4.562 0.932 10.470 1.00 97.50 84 VAL A C 1
ATOM 657 O O . VAL A 1 84 ? -5.132 1.710 9.698 1.00 97.50 84 VAL A O 1
ATOM 660 N N . PHE A 1 85 ? -4.232 -0.299 10.097 1.00 98.25 85 PHE A N 1
ATOM 661 C CA . PHE A 1 85 ? -4.579 -0.865 8.801 1.00 98.25 85 PHE A CA 1
ATOM 662 C C . PHE A 1 85 ? -4.802 -2.370 8.909 1.00 98.25 85 PHE A C 1
ATOM 664 O O . PHE A 1 85 ? -4.269 -3.026 9.801 1.00 98.25 85 PHE A O 1
ATOM 671 N N . GLY A 1 86 ? -5.607 -2.905 7.996 1.00 98.25 86 GLY A N 1
ATOM 672 C CA . GLY A 1 86 ? -5.768 -4.338 7.792 1.00 98.25 86 GLY A CA 1
ATOM 673 C C . GLY A 1 86 ? -4.973 -4.800 6.577 1.00 98.25 86 GLY A C 1
ATOM 674 O O . GLY A 1 86 ? -4.847 -4.060 5.601 1.00 98.25 86 GLY A O 1
ATOM 675 N N . VAL A 1 87 ? -4.469 -6.033 6.622 1.00 98.25 87 VAL A N 1
ATOM 676 C CA . VAL A 1 87 ? -3.848 -6.715 5.479 1.00 98.25 87 VAL A CA 1
ATOM 677 C C . VAL A 1 87 ? -4.616 -8.000 5.214 1.00 98.25 87 VAL A C 1
ATOM 679 O O . VAL A 1 87 ? -4.800 -8.809 6.117 1.00 98.25 87 VAL A O 1
ATOM 682 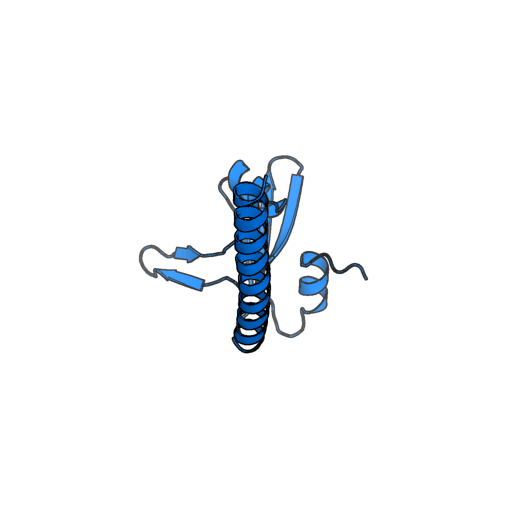N N . THR A 1 88 ? -5.059 -8.197 3.975 1.00 98.38 88 THR A N 1
ATOM 683 C CA . THR A 1 88 ? -5.650 -9.459 3.507 1.00 98.38 88 THR A CA 1
ATOM 684 C C . THR A 1 88 ? -4.765 -10.038 2.414 1.00 98.38 88 THR A C 1
ATOM 686 O O . THR A 1 88 ? -4.619 -9.411 1.369 1.00 98.38 88 THR A O 1
ATOM 689 N N . ILE A 1 89 ? -4.160 -11.203 2.646 1.00 98.19 89 ILE A N 1
ATOM 690 C CA . ILE A 1 89 ? -3.391 -11.933 1.625 1.00 98.19 89 ILE A CA 1
ATOM 691 C C . ILE A 1 89 ? -4.387 -12.653 0.715 1.00 98.19 89 ILE A C 1
ATOM 693 O O . ILE A 1 89 ? -5.275 -13.341 1.216 1.00 98.19 89 ILE A O 1
ATOM 697 N N . LEU A 1 90 ? -4.263 -12.466 -0.599 1.00 98.31 90 LEU A N 1
ATOM 698 C CA . LEU A 1 90 ? -5.204 -13.012 -1.573 1.00 98.31 90 LEU A CA 1
ATOM 699 C C . LEU A 1 90 ? -4.792 -14.407 -2.057 1.00 98.31 90 LEU A C 1
ATOM 701 O O . LEU A 1 90 ? -3.609 -14.686 -2.261 1.00 98.31 90 LEU A O 1
ATOM 705 N N . GLY A 1 91 ? -5.792 -15.259 -2.281 1.00 98.06 91 GLY A N 1
ATOM 706 C CA . GLY A 1 91 ? -5.658 -16.532 -2.986 1.00 98.06 91 GLY A CA 1
ATOM 707 C C . GLY A 1 91 ? -5.551 -16.358 -4.505 1.00 98.06 91 GLY A C 1
ATOM 708 O O . GLY A 1 91 ? -5.862 -15.301 -5.056 1.00 98.06 91 GLY A O 1
ATOM 709 N N . ALA A 1 92 ? -5.123 -17.416 -5.197 1.00 96.12 92 ALA A N 1
ATOM 710 C CA . ALA A 1 92 ? -4.920 -17.405 -6.651 1.00 96.12 92 ALA A CA 1
ATOM 711 C C . ALA A 1 92 ? -6.214 -17.169 -7.459 1.00 96.12 92 ALA A C 1
ATOM 713 O O . ALA A 1 92 ? -6.167 -16.661 -8.575 1.00 96.12 92 ALA A O 1
ATOM 714 N N . ASP A 1 93 ? -7.369 -17.512 -6.893 1.00 97.44 93 ASP A N 1
ATOM 715 C CA . ASP A 1 93 ? -8.705 -17.337 -7.466 1.00 97.44 93 ASP A CA 1
ATOM 716 C C . ASP A 1 93 ? -9.288 -15.928 -7.244 1.00 97.44 93 ASP A C 1
ATOM 718 O O . ASP A 1 93 ? -10.299 -15.563 -7.843 1.00 97.44 93 ASP A O 1
ATOM 722 N N . GLN A 1 94 ? -8.637 -15.091 -6.430 1.00 97.69 94 GLN A N 1
ATOM 723 C CA . GLN A 1 94 ? -9.134 -13.769 -6.033 1.00 97.69 94 GLN A CA 1
ATOM 724 C C . GLN A 1 94 ? -8.625 -12.621 -6.925 1.00 97.69 94 GLN A C 1
ATOM 726 O O . GLN A 1 94 ? -8.607 -11.459 -6.506 1.00 97.69 94 GLN A O 1
ATOM 731 N N . GLY A 1 95 ? -8.267 -12.921 -8.178 1.00 96.62 95 GLY A N 1
ATOM 732 C CA . GLY A 1 95 ? -7.906 -11.926 -9.198 1.00 96.62 95 GLY A CA 1
ATOM 733 C C . GLY A 1 95 ? -8.924 -10.781 -9.337 1.00 96.62 95 GLY A C 1
ATOM 734 O O . GLY A 1 95 ? -8.521 -9.622 -9.241 1.00 96.62 95 GLY A O 1
ATOM 735 N N . PRO A 1 96 ? -10.241 -11.054 -9.424 1.00 96.75 96 PRO A N 1
ATOM 736 C CA . PRO A 1 96 ? -11.253 -9.996 -9.511 1.00 96.75 96 PRO A CA 1
ATOM 737 C C . PRO A 1 96 ? -11.266 -9.036 -8.307 1.00 96.75 96 PRO A C 1
ATOM 739 O O . PRO A 1 96 ? -11.515 -7.840 -8.452 1.00 96.75 96 PRO A O 1
ATOM 742 N N . ILE A 1 97 ? -10.961 -9.531 -7.100 1.00 97.12 97 ILE A N 1
ATOM 743 C CA . ILE A 1 97 ? -10.849 -8.687 -5.898 1.00 97.12 97 ILE A CA 1
ATOM 744 C C . ILE A 1 97 ? -9.616 -7.790 -6.012 1.00 97.12 97 ILE A C 1
ATOM 746 O O . ILE A 1 97 ? -9.696 -6.591 -5.734 1.00 97.12 97 ILE A O 1
ATOM 750 N N . SER A 1 98 ? -8.489 -8.360 -6.448 1.00 97.12 98 SER A N 1
ATOM 751 C CA . SER A 1 98 ? -7.262 -7.607 -6.704 1.00 97.12 98 SER A CA 1
ATOM 752 C C . SER A 1 98 ? -7.496 -6.473 -7.706 1.00 97.12 98 SER A C 1
ATOM 754 O O . SER A 1 98 ? -7.114 -5.334 -7.437 1.00 97.12 98 SER A O 1
ATOM 756 N N . ASP A 1 99 ? -8.182 -6.746 -8.814 1.00 96.62 99 ASP A N 1
ATOM 757 C CA . ASP A 1 99 ? -8.474 -5.755 -9.851 1.00 96.62 99 ASP A CA 1
ATOM 758 C C . ASP A 1 99 ? -9.344 -4.607 -9.327 1.00 96.62 99 ASP A C 1
ATOM 760 O O . ASP A 1 99 ? -8.981 -3.433 -9.484 1.00 96.62 99 ASP A O 1
ATOM 764 N N . ARG A 1 100 ? -10.420 -4.932 -8.598 1.00 95.81 100 ARG A N 1
ATOM 765 C CA . ARG A 1 100 ? -11.306 -3.941 -7.972 1.00 95.81 100 ARG A CA 1
ATOM 766 C C . ARG A 1 100 ? -10.544 -2.984 -7.052 1.00 95.81 100 ARG A C 1
ATOM 768 O O . ARG A 1 100 ? -10.743 -1.770 -7.110 1.00 95.81 100 ARG A O 1
ATOM 775 N N . PHE A 1 101 ? -9.662 -3.510 -6.201 1.00 96.88 101 PHE A N 1
ATOM 776 C CA . PHE A 1 101 ? -8.853 -2.699 -5.282 1.00 96.88 101 PHE A CA 1
ATOM 777 C C . PHE A 1 101 ? -7.607 -2.075 -5.939 1.00 96.88 101 PHE A C 1
ATOM 779 O O . PHE A 1 101 ? -6.971 -1.212 -5.333 1.00 96.88 101 PHE A O 1
ATOM 786 N N . ALA A 1 102 ? -7.269 -2.444 -7.178 1.00 95.50 102 ALA A N 1
ATOM 787 C CA . ALA A 1 102 ? -6.259 -1.771 -7.999 1.00 95.50 102 ALA A CA 1
ATOM 788 C C . ALA A 1 102 ? -6.840 -0.600 -8.817 1.00 95.50 102 ALA A C 1
ATOM 790 O O . ALA A 1 102 ? -6.109 0.066 -9.552 1.00 95.50 102 ALA A O 1
ATOM 791 N N . GLY A 1 103 ? -8.148 -0.342 -8.708 1.00 91.00 103 GLY A N 1
ATOM 792 C CA . GLY A 1 103 ? -8.832 0.709 -9.459 1.00 91.00 103 GLY A CA 1
ATOM 793 C C . GLY A 1 103 ? -9.131 0.337 -10.911 1.00 91.00 103 GLY A C 1
ATOM 794 O O . GLY A 1 103 ? -9.524 1.214 -11.684 1.00 91.00 103 GLY A O 1
ATOM 795 N N . ARG A 1 104 ? -8.982 -0.942 -11.289 1.00 84.44 104 ARG A N 1
ATOM 796 C CA . ARG A 1 104 ? -9.559 -1.445 -12.537 1.00 84.44 104 ARG A CA 1
ATOM 797 C C . ARG A 1 104 ? -11.072 -1.470 -12.337 1.00 84.44 104 ARG A C 1
ATOM 799 O O . ARG A 1 104 ? -11.565 -2.064 -11.382 1.00 84.44 104 ARG A O 1
ATOM 806 N N . ARG A 1 105 ? -11.786 -0.713 -13.167 1.00 65.00 105 ARG A N 1
ATOM 807 C CA . ARG A 1 105 ? -13.243 -0.815 -13.265 1.00 65.00 105 ARG A CA 1
ATOM 808 C C . ARG A 1 105 ? -13.551 -2.016 -14.153 1.00 65.00 105 ARG A C 1
ATOM 810 O O . ARG A 1 105 ? -12.847 -2.195 -15.147 1.00 65.00 105 ARG A O 1
ATOM 817 N N . ASP A 1 106 ? -14.549 -2.795 -13.754 1.00 54.72 106 ASP A N 1
ATOM 818 C CA . ASP A 1 106 ? -15.194 -3.815 -14.586 1.00 54.72 106 ASP A CA 1
ATOM 819 C C . ASP A 1 106 ? -15.630 -3.231 -15.945 1.00 54.72 106 ASP A C 1
ATOM 821 O O . ASP A 1 106 ? -16.017 -2.033 -15.980 1.00 54.72 106 ASP A O 1
#

Radius of gyration: 19.21 Å; chains: 1; bounding box: 42×51×42 Å

Sequence (106 aa):
MERERFDLKVQRSIMEEMQVLSEALRQAMRHWTTGVSVVTSRYGDAQHGMTVNSLASLSLDPPMLTVTLANATRTFELVKRSGVFGVTILGADQGPISDRFAGRRD

pLDDT: mean 92.84, std 9.67, range [54.72, 98.56]

Secondary structure (DSSP, 8-state):
-HHHHHHHHHHHHHHHHHHHHHHHHHHHHHTS----EEEEEEETTEEEEEEES--EEEEETTEEEE----TTSHHHHHHHHHS--EEEEPPTT-HHHHHHHTT---